Protein AF-A0A9P6J4D8-F1 (afdb_monomer)

Radius of gyration: 13.9 Å; Cα contacts (8 Å, |Δi|>4): 137; chains: 1; bounding box: 31×30×33 Å

Foldseek 3Di:
DDKDWDPAWKKKKKFWPVCCVLCVVLVCCVPPVDPCPPVDDWDWDWDDDPTMIMIMTHLVSCPVSPDCVSPVRMDIDPDIDIDMDDDD

Solvent-accessible surface area (backbone atoms only — not comparable to full-atom values): 5241 Å² total; per-residue (Å²): 112,48,80,42,78,49,90,55,52,26,24,45,36,36,31,50,50,89,51,43,75,68,44,42,64,45,50,47,43,63,69,75,61,60,78,61,74,82,86,48,85,77,68,69,47,82,45,81,60,100,63,36,33,39,39,38,26,46,38,68,60,46,63,70,56,59,51,50,92,69,39,76,69,55,45,69,52,93,58,77,46,67,52,73,48,78,47,115

Sequence (88 aa):
MTVLLLPDRLSLLRFPREDLEHCSHAILKHILFRDYRKGREPLFSYVDNSLEISIFGDAEALSRNFVKEQCPSIEISSHVYRALQVDN

Organism: NCBI:txid1440133

Nearest PDB structures (foldseek):
  4kyz-assembly1_A  TM=4.860E-01  e=7.113E-02  synthetic construct
  6fxd-assembly1_A-2  TM=3.739E-01  e=3.586E-02  Pseudomonas fluorescens
  3ab4-assembly1_B  TM=4.230E-01  e=1.618E-01  Corynebacterium glutamicum
  3ab4-assembly2_F  TM=4.424E-01  e=2.614E-01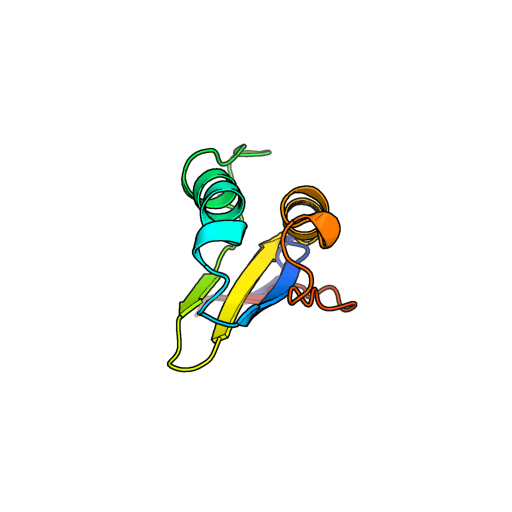  Corynebacterium glutamicum
  1tuw-assembly1_A-2  TM=4.062E-01  e=2.441E-01  Streptomyces glaucescens

pLDDT: mean 88.04, std 9.23, range [55.81, 96.69]

Mean predicted aligned error: 4.73 Å

Secondary structure (DSSP, 8-state):
-EEEEEEEEEEEEEEEGGGHHHHHHHHHHHHHS---TTSSPPP-EEEE-SSEEEEEEEHHHHHHHS-TTT-TT-EE-SPPEEEEEEE-

Structure (mmCIF, N/CA/C/O backbone):
data_AF-A0A9P6J4D8-F1
#
_entry.id   AF-A0A9P6J4D8-F1
#
loop_
_atom_si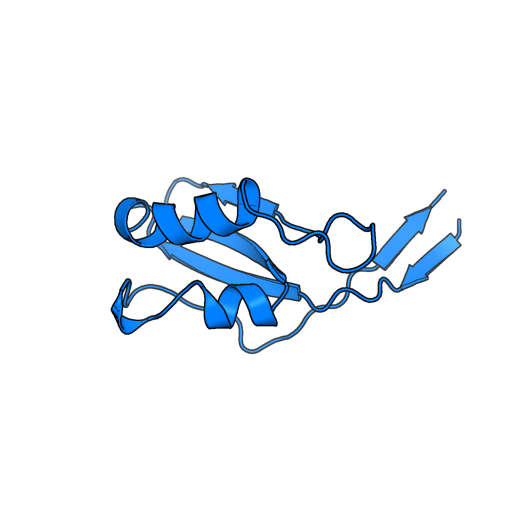te.group_PDB
_atom_site.id
_atom_site.type_symbol
_atom_site.label_atom_id
_atom_site.label_alt_id
_atom_site.label_comp_id
_atom_site.label_asym_id
_atom_site.label_entity_id
_atom_site.label_seq_id
_atom_site.pdbx_PDB_ins_code
_atom_site.Cartn_x
_atom_site.Cartn_y
_atom_site.Cartn_z
_atom_site.occupancy
_atom_site.B_iso_or_equiv
_atom_site.auth_seq_id
_atom_site.auth_comp_id
_atom_site.auth_asym_id
_atom_site.auth_atom_id
_atom_site.pdbx_PDB_model_num
ATOM 1 N N . MET A 1 1 ? 14.834 -17.399 -18.746 1.00 79.94 1 MET A N 1
ATOM 2 C CA . MET A 1 1 ? 14.470 -17.072 -17.357 1.00 79.94 1 MET A CA 1
ATOM 3 C C . MET A 1 1 ? 15.539 -16.184 -16.745 1.00 79.94 1 MET A C 1
ATOM 5 O O . MET A 1 1 ? 16.611 -16.658 -16.378 1.00 79.94 1 MET A O 1
ATOM 9 N N . THR A 1 2 ? 15.251 -14.891 -16.677 1.00 92.06 2 THR A N 1
ATOM 10 C CA . THR A 1 2 ? 16.123 -13.860 -16.107 1.00 92.06 2 THR A CA 1
ATOM 11 C C . THR A 1 2 ? 15.442 -13.290 -14.870 1.00 92.06 2 THR A C 1
ATOM 13 O O . THR A 1 2 ? 14.241 -13.034 -14.890 1.00 92.06 2 THR A O 1
ATOM 16 N N . VAL A 1 3 ? 16.198 -13.096 -13.787 1.00 93.00 3 VAL A N 1
ATOM 17 C CA . VAL A 1 3 ? 15.698 -12.455 -12.563 1.00 93.00 3 VAL A CA 1
ATOM 18 C C . VAL A 1 3 ? 16.375 -11.099 -12.417 1.00 93.00 3 VAL A C 1
ATOM 20 O O . VAL A 1 3 ? 17.600 -11.017 -12.342 1.00 93.00 3 VAL A O 1
ATOM 23 N N . LEU A 1 4 ? 15.577 -10.037 -12.376 1.00 93.31 4 LEU A N 1
ATOM 24 C CA . LEU A 1 4 ? 16.031 -8.658 -12.246 1.00 93.31 4 LEU A CA 1
ATOM 25 C C . LEU A 1 4 ? 15.586 -8.091 -10.898 1.00 93.31 4 LEU A C 1
ATOM 27 O O . LEU A 1 4 ? 14.406 -8.109 -10.555 1.00 93.31 4 LEU A O 1
ATOM 31 N N . LEU A 1 5 ? 16.535 -7.545 -10.138 1.00 91.12 5 LEU A N 1
ATOM 32 C CA . LEU A 1 5 ? 16.229 -6.786 -8.930 1.00 91.12 5 LEU A CA 1
ATOM 33 C C . LEU A 1 5 ? 15.844 -5.358 -9.313 1.00 91.12 5 LEU A C 1
ATOM 35 O O . LEU A 1 5 ? 16.663 -4.605 -9.845 1.00 91.12 5 LEU A O 1
ATOM 39 N N . LEU A 1 6 ? 14.611 -4.969 -9.007 1.00 89.25 6 LEU A N 1
ATOM 40 C CA . LEU A 1 6 ? 14.136 -3.620 -9.263 1.00 89.25 6 LEU A CA 1
ATOM 41 C C . LEU A 1 6 ? 14.696 -2.624 -8.221 1.00 89.25 6 LEU A C 1
ATOM 43 O O . LEU A 1 6 ? 14.995 -2.982 -7.069 1.00 89.25 6 LEU A O 1
ATOM 47 N N . PRO A 1 7 ? 14.897 -1.353 -8.617 1.00 87.62 7 PRO A N 1
ATOM 48 C CA . PRO A 1 7 ? 15.411 -0.319 -7.722 1.00 87.62 7 PRO A CA 1
ATOM 49 C C . PRO A 1 7 ? 14.382 0.123 -6.669 1.00 87.62 7 PRO A C 1
ATOM 51 O O . PRO A 1 7 ? 14.767 0.766 -5.693 1.00 87.62 7 PRO A O 1
ATOM 54 N N . ASP A 1 8 ? 13.107 -0.221 -6.856 1.00 88.12 8 ASP A N 1
ATOM 55 C CA . ASP A 1 8 ? 11.987 0.180 -6.012 1.00 88.12 8 ASP A CA 1
ATOM 56 C C . ASP A 1 8 ? 12.165 -0.248 -4.548 1.00 88.12 8 ASP A C 1
ATOM 58 O O . ASP A 1 8 ? 12.550 -1.383 -4.240 1.00 88.12 8 ASP A O 1
ATOM 62 N N . ARG A 1 9 ? 11.866 0.685 -3.638 1.00 92.00 9 ARG A N 1
ATOM 63 C CA . ARG A 1 9 ? 11.838 0.473 -2.188 1.00 92.00 9 ARG A CA 1
ATOM 64 C C . ARG A 1 9 ? 10.393 0.529 -1.734 1.00 92.00 9 ARG A C 1
ATOM 66 O O . ARG A 1 9 ? 9.809 1.605 -1.668 1.00 92.00 9 ARG A O 1
ATOM 73 N N . LEU A 1 10 ? 9.825 -0.625 -1.427 1.00 93.81 10 LEU A N 1
ATOM 74 C CA . LEU A 1 10 ? 8.390 -0.758 -1.218 1.00 93.81 10 LEU A CA 1
ATOM 75 C C . LEU A 1 10 ? 8.065 -0.928 0.264 1.00 93.81 10 LEU A C 1
ATOM 77 O O . LEU A 1 10 ? 8.866 -1.474 1.019 1.00 93.81 10 LEU A O 1
ATOM 81 N N . SER A 1 11 ? 6.894 -0.470 0.684 1.00 95.62 11 SER A N 1
ATOM 82 C CA . SER A 1 11 ? 6.316 -0.762 1.994 1.00 95.62 11 SER A CA 1
ATOM 83 C C . SER A 1 11 ? 4.846 -1.150 1.838 1.00 95.62 11 SER A C 1
ATOM 85 O O . SER A 1 11 ? 4.227 -0.906 0.800 1.00 95.62 11 SER A O 1
ATOM 87 N N . LEU A 1 12 ? 4.319 -1.789 2.879 1.00 95.88 12 LEU A N 1
ATOM 88 C CA . LEU A 1 12 ? 2.923 -2.181 3.007 1.00 95.88 12 LEU A CA 1
ATOM 89 C C . LEU A 1 12 ? 2.243 -1.245 4.004 1.00 95.88 12 LEU A C 1
ATOM 91 O O . LEU A 1 12 ? 2.675 -1.158 5.150 1.00 95.88 12 LEU A O 1
ATOM 95 N N . LEU A 1 13 ? 1.172 -0.593 3.578 1.00 95.38 13 LEU A N 1
ATOM 96 C CA . LEU A 1 13 ? 0.253 0.167 4.416 1.00 95.38 13 LEU A CA 1
ATOM 97 C C . LEU A 1 13 ? -1.075 -0.588 4.500 1.00 95.38 13 LEU A C 1
ATOM 99 O O . LEU A 1 13 ? -1.545 -1.097 3.486 1.00 95.38 13 LEU A O 1
ATOM 103 N N . ARG A 1 14 ? -1.679 -0.647 5.685 1.00 95.69 14 ARG A N 1
ATOM 104 C CA . ARG A 1 14 ? -3.021 -1.197 5.896 1.00 95.69 14 ARG A CA 1
ATOM 105 C C . ARG A 1 14 ? -3.843 -0.311 6.827 1.00 95.69 14 ARG A C 1
ATOM 107 O O . ARG A 1 14 ? -3.270 0.364 7.683 1.00 95.69 14 ARG A O 1
ATOM 114 N N . PHE A 1 15 ? -5.157 -0.305 6.647 1.00 95.44 15 PHE A N 1
ATOM 115 C CA . PHE A 1 15 ? -6.107 0.365 7.538 1.00 95.44 15 PHE A CA 1
ATOM 116 C C . PHE A 1 15 ? -7.521 -0.230 7.371 1.00 95.44 15 PHE A C 1
ATOM 118 O O . PHE A 1 15 ? -7.808 -0.828 6.328 1.00 95.44 15 PHE A O 1
ATOM 125 N N . PRO A 1 16 ? -8.413 -0.095 8.371 1.00 95.69 16 PRO A N 1
ATOM 126 C CA . PRO A 1 16 ? -9.795 -0.562 8.290 1.00 95.69 16 PRO A CA 1
ATOM 127 C C . PRO A 1 16 ? -10.552 0.081 7.131 1.00 95.69 16 PRO A C 1
ATOM 129 O O . PRO A 1 16 ? -10.391 1.264 6.842 1.00 95.69 16 PRO A O 1
ATOM 132 N N . ARG A 1 17 ? -11.431 -0.677 6.476 1.00 94.06 17 ARG A N 1
ATOM 133 C CA . ARG A 1 17 ? -12.179 -0.175 5.313 1.00 94.06 17 ARG A CA 1
ATOM 134 C C . ARG A 1 17 ? -13.056 1.046 5.626 1.00 94.06 17 ARG A C 1
ATOM 136 O O . ARG A 1 17 ? -13.252 1.898 4.764 1.00 94.06 17 ARG A O 1
ATOM 143 N N . GLU A 1 18 ? -13.568 1.131 6.848 1.00 93.50 18 GLU A N 1
ATOM 144 C CA . GLU A 1 18 ? -14.351 2.266 7.358 1.00 93.50 18 GLU A CA 1
ATOM 145 C C . GLU A 1 18 ? -13.587 3.601 7.329 1.00 93.50 18 GLU A C 1
ATOM 147 O O . GLU A 1 18 ? -14.199 4.654 7.178 1.00 93.50 18 GLU A O 1
ATOM 152 N N . ASP A 1 19 ? -12.252 3.559 7.344 1.00 92.75 19 ASP A N 1
ATOM 153 C CA . ASP A 1 19 ? -11.392 4.742 7.295 1.00 92.75 19 ASP A CA 1
ATOM 154 C C . ASP A 1 19 ? -10.994 5.165 5.865 1.00 92.75 19 ASP A C 1
ATOM 156 O O . ASP A 1 19 ? -10.148 6.046 5.670 1.00 92.75 19 ASP A O 1
ATOM 160 N N . LEU A 1 20 ? -11.604 4.570 4.831 1.00 92.56 20 LEU A N 1
ATOM 161 C CA . LEU A 1 20 ? -11.314 4.888 3.428 1.00 92.56 2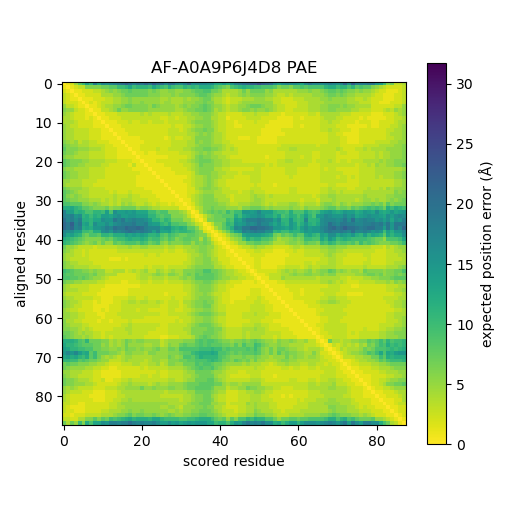0 LEU A CA 1
ATOM 162 C C . LEU A 1 20 ? -11.466 6.375 3.115 1.00 92.56 20 LEU A C 1
ATOM 164 O O . LEU A 1 20 ? -10.622 6.939 2.416 1.00 92.56 20 LEU A O 1
ATOM 168 N N . GLU A 1 21 ? -12.500 7.033 3.629 1.00 91.88 21 GLU A N 1
ATOM 169 C CA . GLU A 1 21 ? -12.727 8.456 3.357 1.00 91.88 21 GLU A CA 1
ATOM 170 C C . GLU A 1 21 ? -11.554 9.319 3.849 1.00 91.88 21 GLU A C 1
ATOM 172 O O . GLU A 1 21 ? -11.078 10.185 3.112 1.00 91.88 21 GLU A O 1
ATOM 177 N N . HIS A 1 22 ? -10.993 9.002 5.022 1.00 90.88 22 HIS A N 1
ATOM 178 C CA . HIS A 1 22 ? -9.822 9.684 5.584 1.00 90.88 22 HIS A CA 1
ATOM 179 C C . HIS A 1 22 ? -8.565 9.496 4.721 1.00 90.88 22 HIS A C 1
ATOM 181 O O . HIS A 1 22 ? -7.743 10.404 4.587 1.00 90.88 22 HIS A O 1
ATOM 187 N N . CYS A 1 23 ? -8.425 8.330 4.088 1.00 91.50 23 CYS A N 1
ATOM 188 C CA . CYS A 1 23 ? -7.265 7.986 3.266 1.00 91.50 23 CYS A CA 1
ATOM 189 C C . CYS A 1 23 ? -7.426 8.355 1.781 1.00 91.50 23 CYS A C 1
ATOM 191 O O . CYS A 1 23 ? -6.445 8.362 1.033 1.00 91.50 23 CYS A O 1
ATOM 193 N N . SER A 1 24 ? -8.642 8.681 1.336 1.00 91.31 24 SER A N 1
ATOM 194 C CA . SER A 1 24 ? -8.992 8.823 -0.083 1.00 91.31 24 SER A CA 1
ATOM 195 C C . SER A 1 24 ? -8.153 9.876 -0.802 1.00 91.31 24 SER A C 1
ATOM 197 O O . SER A 1 24 ? -7.656 9.627 -1.900 1.00 91.31 24 SER A O 1
ATOM 199 N N . HIS A 1 25 ? -7.915 11.030 -0.175 1.00 90.44 25 HIS A N 1
ATOM 200 C CA . HIS A 1 25 ? -7.081 12.074 -0.772 1.00 90.44 25 HIS A CA 1
ATOM 201 C C . HIS A 1 25 ? -5.635 11.600 -0.993 1.00 90.44 25 HIS A C 1
ATOM 203 O O . HIS A 1 25 ? -5.068 11.810 -2.067 1.00 90.44 25 HIS A O 1
ATOM 209 N N . ALA A 1 26 ? -5.039 10.919 -0.008 1.00 90.31 26 ALA A N 1
ATOM 210 C CA . ALA A 1 26 ? -3.683 10.384 -0.118 1.00 90.31 26 ALA A CA 1
ATOM 211 C C . ALA A 1 26 ? -3.587 9.298 -1.203 1.00 90.31 26 ALA A C 1
ATOM 213 O O . ALA A 1 26 ? -2.632 9.293 -1.984 1.00 90.31 26 ALA A O 1
ATOM 214 N N . ILE A 1 27 ? -4.601 8.433 -1.301 1.00 91.25 27 ILE A N 1
ATOM 215 C CA . ILE A 1 27 ? -4.710 7.394 -2.333 1.00 91.25 27 ILE A CA 1
ATOM 216 C C . ILE A 1 27 ? -4.805 8.024 -3.724 1.00 91.25 27 ILE A C 1
ATOM 218 O O . ILE A 1 27 ? -4.004 7.706 -4.601 1.00 91.25 27 ILE A O 1
ATOM 222 N N . LEU A 1 28 ? -5.735 8.960 -3.929 1.00 90.00 28 LEU A N 1
ATOM 223 C CA . LEU A 1 28 ? -5.928 9.625 -5.219 1.00 90.00 28 LEU A CA 1
ATOM 224 C C . LEU A 1 28 ? -4.693 10.423 -5.635 1.00 90.00 28 LEU A C 1
ATOM 226 O O . LEU A 1 28 ? -4.305 10.378 -6.800 1.00 90.00 28 LEU A O 1
ATOM 230 N N . LYS A 1 29 ? -4.018 11.083 -4.688 1.00 86.50 29 LYS A N 1
ATOM 231 C CA . LYS A 1 29 ? -2.724 11.734 -4.929 1.00 86.50 29 LYS A CA 1
ATOM 232 C C . LYS A 1 29 ? -1.685 10.747 -5.464 1.00 86.50 29 LYS A C 1
ATOM 234 O O . LYS A 1 29 ? -0.978 11.056 -6.417 1.00 86.50 29 LYS A O 1
ATOM 239 N N . HIS A 1 30 ? -1.620 9.552 -4.881 1.00 83.94 30 HIS A N 1
ATOM 240 C CA . HIS A 1 30 ? -0.706 8.486 -5.295 1.00 83.94 30 HIS A CA 1
ATOM 241 C C . HIS A 1 30 ? -1.065 7.825 -6.624 1.00 83.94 30 HIS A C 1
ATOM 243 O O . HIS A 1 30 ? -0.175 7.310 -7.291 1.00 83.94 30 HIS A O 1
ATOM 249 N N . ILE A 1 31 ? -2.336 7.801 -7.019 1.00 83.38 31 ILE A N 1
ATOM 250 C CA . ILE A 1 31 ? -2.771 7.178 -8.277 1.00 83.38 31 ILE A CA 1
ATOM 251 C C . ILE A 1 31 ? -2.727 8.184 -9.431 1.00 83.38 31 ILE A C 1
ATOM 253 O O . ILE A 1 31 ? -2.167 7.882 -10.481 1.00 83.38 31 ILE A O 1
ATOM 257 N N . LEU A 1 32 ? -3.297 9.374 -9.234 1.00 82.88 32 LEU A N 1
ATOM 258 C CA . LEU A 1 32 ? -3.559 10.345 -10.300 1.00 82.88 32 LEU A CA 1
ATOM 259 C C . LEU A 1 32 ? -2.446 11.383 -10.462 1.00 82.88 32 LEU A C 1
ATOM 261 O O . LEU A 1 32 ? -2.180 11.828 -11.573 1.00 82.88 32 LEU A O 1
ATOM 265 N N . PHE A 1 33 ? -1.786 11.767 -9.369 1.00 75.94 33 PHE A N 1
ATOM 266 C CA . PHE A 1 33 ? -0.797 12.850 -9.353 1.00 75.94 33 PHE A CA 1
ATOM 267 C C . PHE A 1 33 ? 0.622 12.307 -9.177 1.00 75.94 33 PHE A C 1
ATOM 269 O O . PHE A 1 33 ? 1.447 12.878 -8.459 1.00 75.94 33 PHE A O 1
ATOM 276 N N . ARG A 1 34 ? 0.897 11.167 -9.823 1.00 69.69 34 ARG A N 1
ATOM 277 C CA . ARG A 1 34 ? 2.203 10.511 -9.774 1.00 69.69 34 ARG A CA 1
ATOM 278 C C . ARG A 1 34 ? 3.264 11.417 -10.370 1.00 69.69 34 ARG A C 1
ATOM 280 O O . ARG A 1 34 ? 3.245 11.755 -11.550 1.00 69.69 34 ARG A O 1
ATOM 287 N N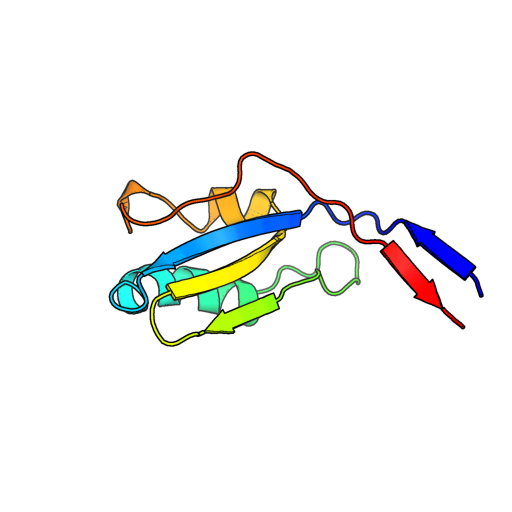 . ASP A 1 35 ? 4.228 11.751 -9.532 1.00 61.69 35 ASP A N 1
ATOM 288 C CA . ASP A 1 35 ? 5.466 12.373 -9.952 1.00 61.69 35 ASP A CA 1
ATOM 289 C C . ASP A 1 35 ? 6.298 11.256 -10.602 1.00 61.69 35 ASP A C 1
ATOM 291 O O . ASP A 1 35 ? 6.864 10.416 -9.896 1.00 61.69 35 ASP A O 1
ATOM 295 N N . TYR A 1 36 ? 6.295 11.166 -11.939 1.00 61.88 36 TYR A N 1
ATOM 296 C CA . TYR A 1 36 ? 7.097 10.195 -12.696 1.00 61.88 36 TYR A CA 1
ATOM 297 C C . TYR A 1 36 ? 8.579 10.530 -12.537 1.00 61.88 36 TYR A C 1
ATOM 299 O O . TYR A 1 36 ? 9.248 11.032 -13.444 1.00 61.88 36 TYR A O 1
ATOM 307 N N . ARG A 1 37 ? 9.124 10.271 -11.350 1.00 55.81 37 ARG A N 1
ATOM 308 C CA . ARG A 1 37 ? 10.538 10.448 -11.076 1.00 55.81 37 ARG A CA 1
ATOM 309 C C . ARG A 1 37 ? 11.285 9.445 -11.952 1.00 55.81 37 ARG A C 1
ATOM 311 O O . ARG A 1 37 ? 11.342 8.262 -11.642 1.00 55.81 37 ARG A O 1
ATOM 318 N N . LYS A 1 38 ? 11.896 9.953 -13.028 1.00 56.88 38 LYS A N 1
ATOM 319 C CA . LYS A 1 38 ? 12.831 9.235 -13.916 1.00 56.88 38 LYS A CA 1
ATOM 320 C C . LYS A 1 38 ? 12.197 8.250 -14.913 1.00 56.88 38 LYS A C 1
ATOM 322 O O . LYS A 1 38 ? 12.809 7.234 -15.227 1.00 56.88 38 LYS A O 1
ATOM 327 N N . GLY A 1 39 ? 11.006 8.551 -15.439 1.00 60.88 39 GLY A N 1
ATOM 328 C CA . GLY A 1 39 ? 10.460 7.849 -16.615 1.00 60.88 39 GLY A CA 1
ATOM 329 C C . GLY A 1 39 ? 10.088 6.374 -16.405 1.00 60.88 39 GLY A C 1
ATOM 330 O O . GLY A 1 39 ? 9.889 5.657 -17.381 1.00 60.88 39 GLY A O 1
ATOM 331 N N . ARG A 1 40 ? 9.992 5.916 -15.150 1.00 68.69 40 ARG A N 1
ATOM 332 C CA . ARG A 1 40 ? 9.429 4.613 -14.777 1.00 68.69 40 ARG A CA 1
ATOM 333 C C . ARG A 1 40 ? 8.138 4.813 -14.001 1.00 68.69 40 ARG A C 1
ATOM 335 O O . ARG A 1 40 ? 8.042 5.725 -13.180 1.00 68.69 40 ARG A O 1
ATOM 342 N N . GLU A 1 41 ? 7.174 3.937 -14.246 1.00 72.44 41 GLU A N 1
ATOM 343 C CA . GLU A 1 41 ? 5.981 3.852 -13.414 1.00 72.44 41 GLU A CA 1
ATOM 344 C C . GLU A 1 41 ? 6.358 3.201 -12.075 1.00 72.44 41 GLU A C 1
ATOM 346 O O . GLU A 1 41 ? 6.904 2.094 -12.079 1.00 72.44 41 GLU A O 1
ATOM 351 N N . PRO A 1 42 ? 6.124 3.868 -10.932 1.00 75.62 42 PRO A N 1
ATOM 352 C CA . PRO A 1 42 ? 6.388 3.267 -9.635 1.00 75.62 42 PRO A CA 1
ATOM 353 C C . PRO A 1 42 ? 5.418 2.109 -9.390 1.00 75.62 42 PRO A C 1
ATOM 355 O O . PRO A 1 42 ? 4.227 2.200 -9.709 1.00 75.62 42 PRO A O 1
ATOM 358 N N . LEU A 1 43 ? 5.920 1.035 -8.779 1.00 86.88 43 LEU A N 1
ATOM 359 C CA . LEU A 1 43 ? 5.077 -0.083 -8.371 1.00 86.88 43 LEU A CA 1
ATOM 360 C C . LEU A 1 43 ? 4.059 0.380 -7.325 1.00 86.88 43 LEU A C 1
ATOM 362 O O . LEU A 1 43 ? 4.412 0.969 -6.301 1.00 86.88 43 LEU A O 1
ATOM 366 N N . PHE A 1 44 ? 2.791 0.087 -7.591 1.00 90.06 44 PHE A N 1
ATOM 367 C CA . PHE A 1 44 ? 1.681 0.403 -6.707 1.00 90.06 44 PHE A CA 1
ATOM 368 C C . PHE A 1 44 ? 0.600 -0.667 -6.841 1.00 90.06 44 PHE A C 1
ATOM 370 O O . PHE A 1 44 ? 0.143 -0.953 -7.946 1.00 90.06 44 PHE A O 1
ATOM 377 N N . SER A 1 45 ? 0.173 -1.221 -5.714 1.00 93.19 45 SER A N 1
ATOM 378 C CA . SER A 1 45 ? -0.909 -2.193 -5.622 1.00 93.19 45 SER A CA 1
ATOM 379 C C . SER A 1 45 ? -1.894 -1.734 -4.563 1.00 93.19 45 SER A C 1
ATOM 381 O O . SER A 1 45 ? -1.497 -1.435 -3.440 1.00 93.19 45 SER A O 1
ATOM 383 N N . TYR A 1 46 ? -3.174 -1.715 -4.914 1.00 94.81 46 TYR A N 1
ATOM 384 C CA . TYR A 1 46 ? -4.275 -1.423 -4.006 1.00 94.81 46 TYR A CA 1
ATOM 385 C C . TYR A 1 46 ? -5.169 -2.656 -3.919 1.00 94.81 46 TYR A C 1
ATOM 387 O O . TYR A 1 46 ? -5.582 -3.192 -4.948 1.00 94.81 46 TYR A O 1
ATOM 395 N N . VAL A 1 47 ? -5.457 -3.100 -2.701 1.00 96.44 47 VAL A N 1
ATOM 396 C CA . VAL A 1 47 ? -6.321 -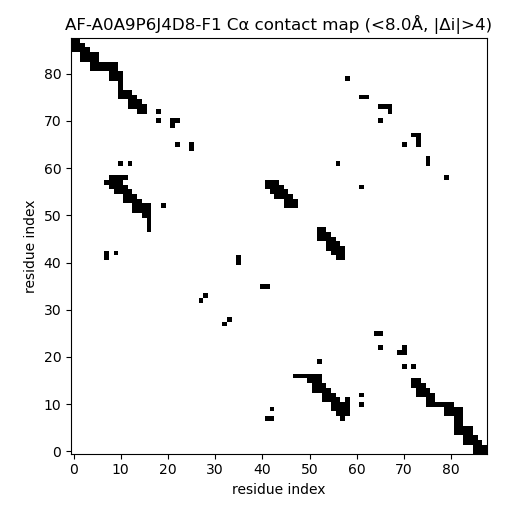4.246 -2.424 1.00 96.44 47 VAL A CA 1
ATOM 397 C C . VAL A 1 47 ? -7.362 -3.826 -1.396 1.00 96.44 47 VAL A C 1
ATOM 399 O O . VAL A 1 47 ? -7.014 -3.435 -0.286 1.00 96.44 47 VAL A O 1
ATOM 402 N N . ASP A 1 48 ? -8.633 -3.930 -1.770 1.00 95.75 48 ASP A N 1
ATOM 403 C CA . ASP A 1 48 ? -9.790 -3.735 -0.893 1.00 95.75 48 ASP A CA 1
ATOM 404 C C . ASP A 1 48 ? -10.411 -5.105 -0.616 1.00 95.75 48 ASP A C 1
ATOM 406 O O . ASP A 1 48 ? -10.804 -5.814 -1.548 1.00 95.75 48 ASP A O 1
ATOM 410 N N . ASN A 1 49 ? -10.445 -5.502 0.654 1.00 92.75 49 ASN A N 1
ATOM 411 C CA . ASN A 1 49 ? -11.123 -6.715 1.087 1.00 92.75 49 ASN A CA 1
ATOM 412 C C . ASN A 1 49 ? -12.314 -6.379 2.005 1.00 92.75 49 ASN A C 1
ATOM 414 O O . ASN A 1 49 ? -12.720 -5.229 2.159 1.00 92.75 49 ASN A O 1
ATOM 418 N N . SER A 1 50 ? -12.961 -7.391 2.582 1.00 93.38 50 SER A N 1
ATOM 419 C CA . SER A 1 50 ? -14.165 -7.170 3.392 1.00 93.38 50 SER A CA 1
ATOM 420 C C . SER A 1 50 ? -13.916 -6.428 4.712 1.00 93.38 50 SER A C 1
ATOM 422 O O . SER A 1 50 ? -14.880 -5.965 5.312 1.00 93.38 50 SER A O 1
ATOM 424 N N . LEU A 1 51 ? -12.669 -6.350 5.188 1.00 93.69 51 LEU A N 1
ATOM 425 C CA . LEU A 1 51 ? -12.315 -5.824 6.513 1.00 93.69 51 LEU A CA 1
ATOM 426 C C . LEU A 1 51 ? -11.349 -4.637 6.440 1.00 93.69 51 LEU A C 1
ATOM 428 O O . LEU A 1 51 ? -11.483 -3.671 7.187 1.00 93.69 51 LEU A O 1
ATOM 432 N N . GLU A 1 52 ? -10.381 -4.698 5.536 1.00 95.38 52 GLU A N 1
ATOM 433 C CA . GLU A 1 52 ? -9.281 -3.749 5.463 1.00 95.38 52 GLU A CA 1
ATOM 434 C C . GLU A 1 52 ? -8.926 -3.399 4.021 1.00 95.38 52 GLU A C 1
ATOM 436 O O . GLU A 1 52 ? -9.204 -4.129 3.062 1.00 95.38 52 GLU A O 1
ATOM 441 N N . ILE A 1 53 ? -8.243 -2.272 3.903 1.00 96.69 53 ILE A N 1
ATOM 442 C CA . ILE A 1 53 ? -7.589 -1.835 2.687 1.00 96.69 53 ILE A CA 1
ATOM 443 C C . ILE A 1 53 ? -6.089 -1.982 2.894 1.00 96.69 53 ILE A C 1
ATOM 445 O O . ILE A 1 53 ? -5.538 -1.523 3.892 1.00 96.69 53 ILE A O 1
ATOM 449 N N . SER A 1 54 ? -5.435 -2.614 1.925 1.00 96.50 54 SER A N 1
ATOM 450 C CA . SER A 1 54 ? -3.995 -2.837 1.886 1.00 96.50 54 SER A CA 1
ATOM 451 C C . SER A 1 54 ? -3.392 -2.180 0.648 1.00 96.50 54 SER A C 1
ATOM 453 O O . SER A 1 54 ? -3.839 -2.401 -0.478 1.00 96.50 54 SER A O 1
ATOM 455 N N . ILE A 1 55 ? -2.344 -1.386 0.846 1.00 95.69 55 ILE A N 1
ATOM 456 C CA . ILE A 1 55 ? -1.627 -0.669 -0.206 1.00 95.69 55 ILE A CA 1
ATOM 457 C C . ILE A 1 55 ? -0.155 -1.053 -0.161 1.00 95.69 55 ILE A C 1
ATOM 459 O O . ILE A 1 55 ? 0.518 -0.880 0.853 1.00 95.69 55 ILE A O 1
ATOM 463 N N . PHE A 1 56 ? 0.361 -1.532 -1.287 1.00 94.81 56 PHE A N 1
ATOM 464 C CA . PHE A 1 56 ? 1.785 -1.754 -1.492 1.00 94.81 56 PHE A CA 1
ATOM 465 C C . PHE A 1 56 ? 2.319 -0.686 -2.436 1.00 94.81 56 PHE A C 1
ATOM 467 O O . PHE A 1 56 ? 1.767 -0.487 -3.516 1.00 94.81 56 PHE A O 1
ATOM 474 N N . GLY A 1 57 ? 3.378 0.012 -2.050 1.00 92.44 57 GLY A N 1
ATOM 475 C CA . GLY A 1 57 ? 3.912 1.100 -2.865 1.00 92.44 57 GLY A CA 1
ATOM 476 C C . GLY A 1 57 ? 5.215 1.658 -2.323 1.00 92.44 57 GLY A C 1
ATOM 477 O O . GLY A 1 57 ? 5.776 1.121 -1.370 1.00 92.44 57 GLY A O 1
ATOM 478 N N . ASP A 1 58 ? 5.700 2.736 -2.936 1.00 90.88 58 ASP A N 1
ATOM 479 C CA . ASP A 1 58 ? 6.951 3.386 -2.543 1.00 90.88 58 ASP A CA 1
ATOM 480 C C . ASP A 1 58 ? 6.949 3.799 -1.059 1.00 90.88 58 ASP A C 1
ATOM 482 O O . ASP A 1 58 ? 6.075 4.532 -0.593 1.00 90.88 58 ASP A O 1
ATOM 486 N N . ALA A 1 59 ? 7.948 3.326 -0.313 1.00 91.75 59 ALA A N 1
ATOM 487 C CA . ALA A 1 59 ? 8.014 3.478 1.137 1.00 91.75 59 ALA A CA 1
ATOM 488 C C . ALA A 1 59 ? 8.113 4.950 1.583 1.00 91.75 59 ALA A C 1
ATOM 490 O O . ALA A 1 59 ? 7.513 5.343 2.589 1.00 91.75 59 ALA A O 1
ATOM 491 N N . GLU A 1 60 ? 8.841 5.785 0.836 1.00 89.00 60 GLU A N 1
ATOM 492 C CA . GLU A 1 60 ? 8.984 7.212 1.146 1.00 89.00 60 GLU A CA 1
ATOM 493 C C . GLU A 1 60 ? 7.656 7.940 0.906 1.00 89.00 60 GLU A C 1
ATOM 495 O O . GLU A 1 60 ? 7.183 8.718 1.734 1.00 89.00 60 GLU A O 1
ATOM 500 N N . ALA A 1 61 ? 7.011 7.659 -0.221 1.00 87.81 61 ALA A N 1
ATOM 501 C CA . ALA A 1 61 ? 5.759 8.290 -0.577 1.00 87.81 61 ALA A CA 1
ATOM 502 C C . ALA A 1 61 ? 4.593 7.822 0.312 1.00 87.81 61 ALA A C 1
ATOM 504 O O . ALA A 1 61 ? 3.715 8.634 0.612 1.00 87.81 61 ALA A O 1
ATOM 505 N N . LEU A 1 62 ? 4.572 6.563 0.771 1.00 90.38 62 LEU A N 1
ATOM 506 C CA . LEU A 1 62 ? 3.592 6.103 1.760 1.00 90.38 62 LEU A CA 1
ATOM 507 C C . LEU A 1 62 ? 3.771 6.834 3.097 1.00 90.38 62 LEU A C 1
ATOM 509 O O . LEU A 1 62 ? 2.830 7.462 3.568 1.00 90.38 62 LEU A O 1
ATOM 513 N N . SER A 1 63 ? 4.983 6.845 3.656 1.00 89.00 63 SER A N 1
ATOM 514 C CA . SER A 1 63 ? 5.257 7.508 4.944 1.00 89.00 63 SER A CA 1
ATOM 515 C C . SER A 1 63 ? 5.019 9.022 4.936 1.00 89.00 63 SER A C 1
ATOM 517 O O . SER A 1 63 ? 4.627 9.584 5.954 1.00 89.00 63 SER A O 1
ATOM 519 N N . ARG A 1 64 ? 5.216 9.693 3.795 1.00 88.75 64 ARG A N 1
ATOM 520 C CA . ARG A 1 64 ? 4.957 11.135 3.661 1.00 88.75 64 ARG A CA 1
ATOM 521 C C . ARG A 1 64 ? 3.482 11.475 3.455 1.00 88.75 64 ARG A C 1
ATOM 523 O O . ARG A 1 64 ? 3.035 12.517 3.924 1.00 88.75 64 ARG A O 1
ATOM 530 N N . ASN A 1 65 ? 2.755 10.681 2.667 1.00 87.69 65 ASN A N 1
ATOM 531 C CA . ASN A 1 65 ? 1.390 11.029 2.257 1.00 87.69 65 ASN A CA 1
ATOM 532 C C . ASN A 1 65 ? 0.311 10.445 3.183 1.00 87.69 65 ASN A C 1
ATOM 534 O O . ASN A 1 65 ? -0.800 10.963 3.175 1.00 87.69 65 ASN A O 1
ATOM 538 N N . PHE A 1 66 ? 0.620 9.397 3.950 1.00 88.44 66 PHE A N 1
ATOM 539 C CA . PHE A 1 66 ? -0.309 8.744 4.870 1.00 88.44 66 PHE A CA 1
ATOM 540 C C . PHE A 1 66 ? 0.132 9.001 6.310 1.00 88.44 66 PHE A C 1
ATOM 542 O O . PHE A 1 66 ? 1.057 8.373 6.823 1.00 88.44 66 PHE A O 1
ATOM 549 N N . VAL A 1 67 ? -0.518 9.977 6.936 1.00 83.81 67 VAL A N 1
ATOM 550 C CA . VAL A 1 67 ? -0.118 10.563 8.217 1.00 83.81 67 VAL A CA 1
ATOM 551 C C . VAL A 1 67 ? -1.053 10.035 9.310 1.00 83.81 67 VAL A C 1
ATOM 553 O O . VAL A 1 67 ? -2.274 10.130 9.170 1.00 83.81 67 VAL A O 1
ATOM 556 N N . LYS A 1 68 ? -0.506 9.460 10.391 1.00 82.81 68 LYS A N 1
ATOM 557 C CA . LYS A 1 68 ? -1.303 8.800 11.450 1.00 82.81 68 LYS A CA 1
ATOM 558 C C . LYS A 1 68 ? -2.261 9.755 12.156 1.00 82.81 68 LYS A C 1
ATOM 560 O O . LYS A 1 68 ? -3.315 9.345 12.620 1.00 82.81 68 LYS A O 1
ATOM 565 N N . GLU A 1 69 ? -1.912 11.031 12.205 1.00 82.56 69 GLU A N 1
ATOM 566 C CA . GLU A 1 69 ? -2.720 12.100 12.776 1.00 82.56 69 GLU A CA 1
ATOM 567 C C . GLU A 1 69 ? -4.054 12.281 12.032 1.00 82.56 69 GLU A C 1
ATOM 569 O O . GLU A 1 69 ? -5.018 12.751 12.626 1.00 82.56 69 GLU A O 1
ATOM 574 N N . 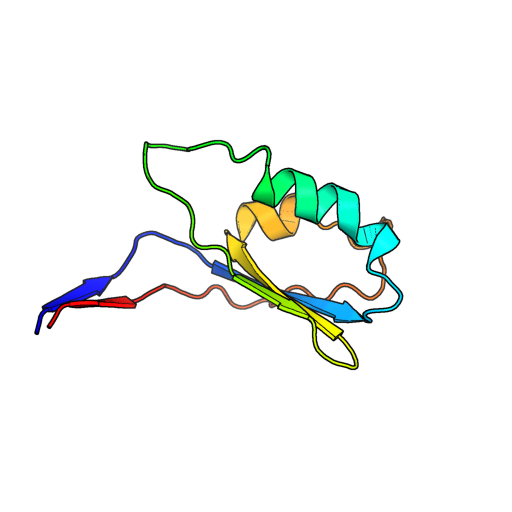GLN A 1 70 ? -4.120 11.900 10.750 1.00 76.31 70 GLN A N 1
ATOM 575 C CA . GLN A 1 70 ? -5.334 11.978 9.926 1.00 76.31 70 GLN A CA 1
ATOM 57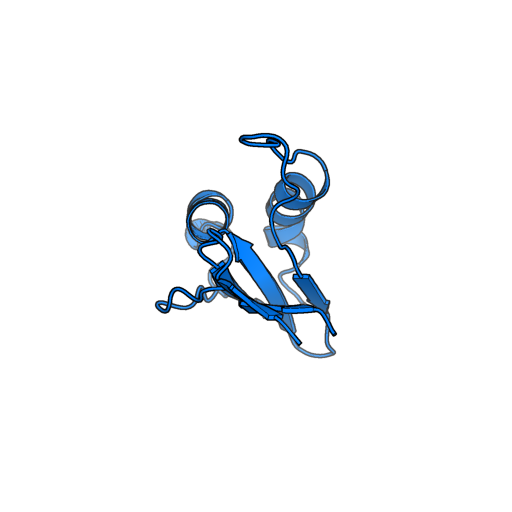6 C C . GLN A 1 70 ? -6.141 10.675 9.939 1.00 76.31 70 GLN A C 1
ATOM 578 O O . GLN A 1 70 ? -7.344 10.702 9.704 1.00 76.31 70 GLN A O 1
ATOM 583 N N . CYS A 1 71 ? -5.486 9.545 10.210 1.00 80.88 71 CYS A N 1
ATOM 584 C CA . CYS A 1 71 ? -6.120 8.237 10.310 1.00 80.88 71 CYS A CA 1
ATOM 585 C C . CYS A 1 71 ? -5.332 7.364 11.306 1.00 80.88 71 CYS A C 1
ATOM 587 O O . CYS A 1 71 ? -4.337 6.732 10.927 1.00 80.88 71 CYS A O 1
ATOM 589 N N . PRO A 1 72 ? -5.751 7.328 12.585 1.00 85.56 72 PRO A N 1
ATOM 590 C CA . PRO A 1 72 ? -5.014 6.647 13.653 1.00 85.56 72 PRO A CA 1
ATOM 591 C C . PRO A 1 72 ? -4.828 5.148 13.408 1.00 85.56 72 PRO A C 1
ATOM 593 O O . PRO A 1 72 ? -3.820 4.572 13.816 1.00 85.56 72 PRO A O 1
ATOM 596 N N . SER A 1 73 ? -5.785 4.542 12.707 1.00 91.31 73 SER A N 1
ATOM 597 C CA . SER A 1 73 ? -5.829 3.123 12.361 1.00 91.31 73 SER A CA 1
ATOM 598 C C . SER A 1 73 ? -4.835 2.717 11.266 1.00 91.31 73 SER A C 1
ATOM 600 O O 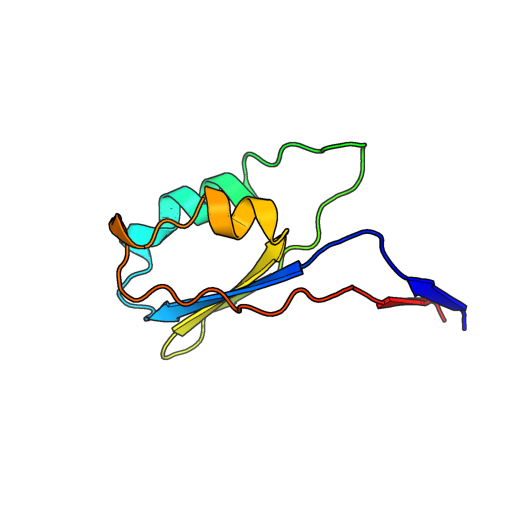. SER A 1 73 ? -4.759 1.540 10.919 1.00 91.31 73 SER A O 1
ATOM 602 N N . ILE A 1 74 ? -4.084 3.666 10.689 1.00 93.88 74 ILE A N 1
ATOM 603 C CA . ILE A 1 74 ? -3.066 3.356 9.683 1.00 93.88 74 ILE A CA 1
ATOM 604 C C . ILE A 1 74 ? -1.894 2.613 10.318 1.00 93.88 74 ILE A C 1
ATOM 606 O O . ILE A 1 74 ? -1.199 3.104 11.216 1.00 93.88 74 ILE A O 1
ATOM 61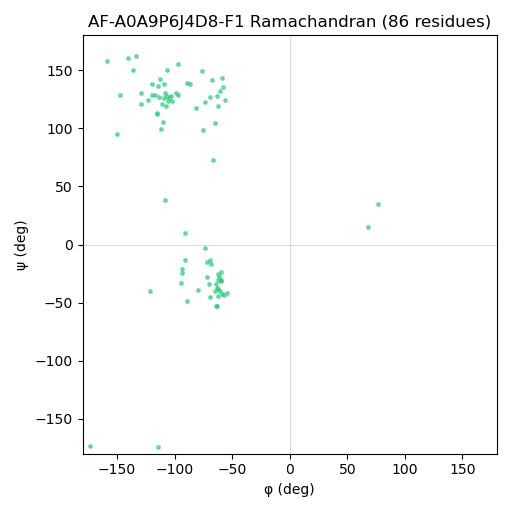0 N N . GLU A 1 75 ? -1.576 1.472 9.723 1.00 94.56 75 GLU A N 1
ATOM 611 C CA . GLU A 1 75 ? -0.376 0.707 10.001 1.00 94.56 75 GLU A CA 1
ATOM 612 C C . GLU A 1 75 ? 0.515 0.669 8.760 1.00 94.56 75 GLU A C 1
ATOM 614 O O . GLU A 1 75 ? 0.190 0.048 7.749 1.00 94.56 75 GLU A O 1
ATOM 619 N N . ILE A 1 76 ? 1.673 1.326 8.843 1.00 94.00 76 ILE A N 1
ATOM 620 C CA . ILE A 1 76 ? 2.740 1.218 7.843 1.00 94.00 76 ILE A CA 1
ATOM 621 C C . ILE A 1 76 ? 3.753 0.196 8.348 1.00 94.00 76 ILE A C 1
ATOM 623 O O . ILE A 1 76 ? 4.244 0.300 9.473 1.00 94.00 76 ILE A O 1
ATOM 627 N N . SER A 1 77 ? 4.087 -0.779 7.507 1.00 93.81 77 SER A N 1
ATOM 628 C CA . SER A 1 77 ? 5.107 -1.777 7.800 1.00 93.81 77 SER A CA 1
ATOM 629 C C . SER A 1 77 ? 6.458 -1.106 8.032 1.00 93.81 77 SER A C 1
ATOM 631 O O . SER A 1 77 ? 6.918 -0.292 7.228 1.00 93.81 77 SER A O 1
ATOM 633 N N . SER A 1 78 ? 7.131 -1.504 9.111 1.00 90.75 78 SER A N 1
ATOM 634 C CA . SER A 1 78 ? 8.514 -1.113 9.402 1.00 90.75 78 SER A CA 1
ATOM 635 C C . SER A 1 78 ? 9.527 -1.732 8.433 1.00 90.75 78 SER A C 1
ATOM 637 O O . SER A 1 78 ? 10.683 -1.310 8.393 1.00 90.75 78 SER A O 1
ATOM 639 N N . HIS A 1 79 ? 9.108 -2.728 7.651 1.00 93.56 79 HIS A N 1
ATOM 640 C CA . HIS A 1 79 ? 9.959 -3.418 6.695 1.00 93.56 79 HIS A CA 1
ATOM 641 C C . HIS A 1 79 ? 9.920 -2.728 5.334 1.00 93.56 79 HIS A C 1
ATOM 643 O O . HIS A 1 79 ? 8.861 -2.350 4.834 1.00 93.56 79 HIS A O 1
ATOM 649 N N . VAL A 1 80 ? 11.095 -2.626 4.712 1.00 94.31 80 VAL A N 1
ATOM 650 C CA . VAL A 1 80 ? 11.238 -2.187 3.324 1.00 94.31 80 VAL A CA 1
ATOM 651 C C . VAL A 1 80 ? 11.480 -3.408 2.449 1.00 94.31 80 VAL A C 1
ATOM 653 O O . VAL A 1 80 ? 12.440 -4.150 2.651 1.00 94.31 80 VAL A O 1
ATOM 656 N N . TYR A 1 81 ? 10.626 -3.585 1.451 1.00 94.56 81 TYR A N 1
ATOM 657 C CA . TYR A 1 81 ? 10.686 -4.667 0.481 1.00 94.56 81 TYR A CA 1
ATOM 658 C C . TYR A 1 81 ? 11.390 -4.210 -0.801 1.00 94.56 81 TYR A C 1
ATOM 660 O O . TYR A 1 81 ? 11.417 -3.022 -1.137 1.00 94.56 81 TYR A O 1
ATOM 668 N N . ARG A 1 82 ? 11.949 -5.173 -1.536 1.00 92.62 82 ARG A N 1
ATOM 669 C CA . ARG A 1 82 ? 12.504 -4.980 -2.881 1.00 92.62 82 ARG A CA 1
ATOM 670 C C . ARG A 1 82 ? 11.742 -5.867 -3.852 1.00 92.62 82 ARG A C 1
ATOM 672 O O . ARG A 1 82 ? 11.453 -7.015 -3.523 1.00 92.62 82 ARG A O 1
ATOM 679 N N . ALA A 1 83 ? 11.427 -5.341 -5.028 1.00 90.88 83 ALA A N 1
ATOM 680 C CA . ALA A 1 83 ? 10.735 -6.111 -6.050 1.00 90.88 83 ALA A CA 1
ATOM 681 C C . ALA A 1 83 ? 11.725 -6.897 -6.919 1.00 90.88 83 ALA A C 1
ATOM 683 O O . ALA A 1 83 ? 12.775 -6.387 -7.315 1.00 90.88 83 ALA A O 1
ATOM 684 N N . LEU A 1 84 ? 11.365 -8.143 -7.214 1.00 92.56 84 LEU A N 1
ATOM 685 C CA . LEU A 1 84 ? 12.050 -9.003 -8.171 1.00 92.56 84 LEU A CA 1
ATOM 686 C C . LEU A 1 84 ? 11.142 -9.156 -9.389 1.00 92.56 84 LEU A C 1
ATOM 688 O O . LEU A 1 84 ? 9.984 -9.543 -9.245 1.00 92.56 84 LEU A O 1
ATOM 692 N N . GLN A 1 85 ? 11.666 -8.858 -10.570 1.00 90.94 85 GLN A N 1
ATOM 693 C CA . GLN A 1 85 ? 11.010 -9.142 -11.838 1.00 90.94 85 GLN A CA 1
ATOM 694 C C . GLN A 1 85 ? 11.593 -10.435 -12.405 1.00 90.94 85 GLN A C 1
ATOM 696 O O . GLN A 1 85 ? 12.812 -10.604 -12.449 1.00 90.94 85 GLN A O 1
ATOM 701 N N . VAL A 1 86 ? 10.720 -11.352 -12.808 1.00 93.81 86 VAL A N 1
ATOM 702 C CA . VAL A 1 86 ? 11.097 -12.626 -13.419 1.00 93.81 86 VAL A CA 1
ATOM 703 C C . VAL A 1 86 ? 10.575 -12.620 -14.847 1.00 93.81 86 VAL A C 1
ATOM 705 O O . VAL A 1 86 ? 9.365 -12.628 -15.055 1.00 93.81 86 VAL A O 1
ATOM 708 N N . ASP A 1 87 ? 11.491 -12.604 -15.810 1.00 90.50 87 ASP A N 1
ATOM 709 C CA . ASP A 1 87 ? 11.176 -12.671 -17.236 1.00 90.50 87 ASP A CA 1
ATOM 710 C C . ASP A 1 87 ? 11.477 -14.091 -17.739 1.00 90.50 87 ASP A C 1
ATOM 712 O O . ASP A 1 87 ? 12.567 -14.620 -17.489 1.00 90.50 87 ASP A O 1
ATOM 716 N N . ASN A 1 88 ? 10.513 -14.729 -18.411 1.00 81.12 88 ASN A N 1
ATOM 717 C CA . ASN A 1 88 ? 10.660 -16.096 -18.934 1.00 81.12 88 ASN A CA 1
ATOM 718 C C . ASN A 1 88 ? 11.595 -16.164 -20.142 1.00 81.12 88 ASN A C 1
ATOM 720 O O . ASN A 1 88 ? 11.365 -15.419 -21.115 1.00 81.12 88 ASN A O 1
#